Protein AF-A0A943PQA0-F1 (afdb_monomer_lite)

Secondary structure (DSSP, 8-state):
--SS---HHHHHHHHHTT-TTS-HHHHHHHHHH--S-HHHHHHHHHHHHHHHHHHHHHHHHHHHHHHHHHHHHHHHHHHHHHHHHHHHHHTT--EEE-SS-EEEPPP--SPPP----SPPPGGG-------------

Foldseek 3Di:
DFPDDADPLLVVLLVLVPDPPRDPVNSVVSLVPDDDDPVVSVVSVVSSVVRVVVVVVVVVVVVVVVVVVVVVVVVVVVVVVVVVVVVCVVVVVQWDADPPDTDHDDDPDDPDDDDPPDDDPPVPDDDDPDPDPPDDD

Radius of gyration: 30.47 Å; chains: 1; bounding box: 60×55×72 Å

Structure (mmCIF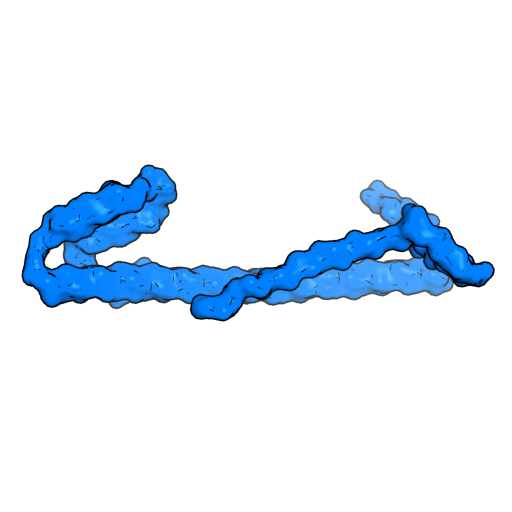, N/CA/C/O backbone):
data_AF-A0A943PQA0-F1
#
_entry.id   AF-A0A943PQA0-F1
#
loop_
_atom_site.group_PDB
_atom_site.id
_atom_site.type_symbol
_atom_site.label_atom_id
_atom_site.label_alt_id
_atom_site.label_comp_id
_atom_site.label_asym_id
_atom_site.label_entity_id
_atom_site.label_seq_id
_atom_site.pdbx_PDB_ins_code
_atom_site.Cartn_x
_atom_site.Cartn_y
_atom_site.Cartn_z
_atom_site.occupancy
_atom_site.B_iso_or_equiv
_atom_site.auth_seq_id
_atom_site.auth_comp_id
_atom_site.auth_asym_id
_atom_site.auth_atom_id
_atom_site.pdbx_PDB_model_num
ATOM 1 N N . MET A 1 1 ? -3.967 13.549 13.242 1.00 54.84 1 MET A N 1
ATOM 2 C CA . MET A 1 1 ? -5.034 14.448 13.728 1.00 54.84 1 MET A CA 1
ATOM 3 C C . MET A 1 1 ? -6.283 13.610 13.816 1.00 54.84 1 MET A C 1
ATOM 5 O O . MET A 1 1 ? -6.572 12.943 12.835 1.00 54.84 1 MET A O 1
ATOM 9 N N . ASN A 1 2 ? -6.931 13.610 14.976 1.00 64.12 2 ASN A N 1
ATOM 10 C CA . ASN A 1 2 ? -8.186 12.905 15.204 1.00 64.12 2 ASN A CA 1
ATOM 11 C C . ASN A 1 2 ? -9.347 13.798 14.747 1.00 64.12 2 ASN A C 1
ATOM 13 O O . ASN A 1 2 ? -9.304 15.010 14.970 1.00 64.12 2 ASN A O 1
ATOM 17 N N . ILE A 1 3 ? -10.348 13.226 14.084 1.00 75.75 3 ILE A N 1
ATOM 18 C CA . ILE A 1 3 ? -11.554 13.952 13.654 1.00 75.75 3 ILE A CA 1
ATOM 19 C C . ILE A 1 3 ? -12.396 14.373 14.861 1.00 75.75 3 ILE A C 1
ATOM 21 O O . ILE A 1 3 ? -13.081 15.395 14.807 1.00 75.75 3 ILE A O 1
ATOM 25 N N . TYR A 1 4 ? -12.336 13.597 15.943 1.00 78.38 4 TYR A N 1
ATOM 26 C CA . TYR A 1 4 ? -13.091 13.831 17.163 1.00 78.38 4 TYR A CA 1
ATOM 27 C C . TYR A 1 4 ? -12.176 14.002 18.368 1.00 78.38 4 TYR A C 1
ATOM 29 O O . TYR A 1 4 ? -11.100 13.418 18.457 1.00 78.38 4 TYR A O 1
ATOM 37 N N . GLU A 1 5 ? -12.659 14.743 19.358 1.00 75.69 5 GLU A N 1
ATOM 38 C CA . GLU A 1 5 ? -12.093 14.660 20.698 1.00 75.69 5 GLU A CA 1
ATOM 39 C C . GLU A 1 5 ? -12.536 13.334 21.334 1.00 75.69 5 GLU A C 1
ATOM 41 O O . GLU A 1 5 ? -13.734 13.068 21.534 1.00 75.69 5 GLU A O 1
ATOM 46 N N . LEU A 1 6 ? -11.549 12.474 21.588 1.00 79.12 6 LEU A N 1
ATOM 47 C CA . LEU A 1 6 ? -11.698 11.242 22.354 1.00 79.12 6 LEU A CA 1
ATOM 48 C 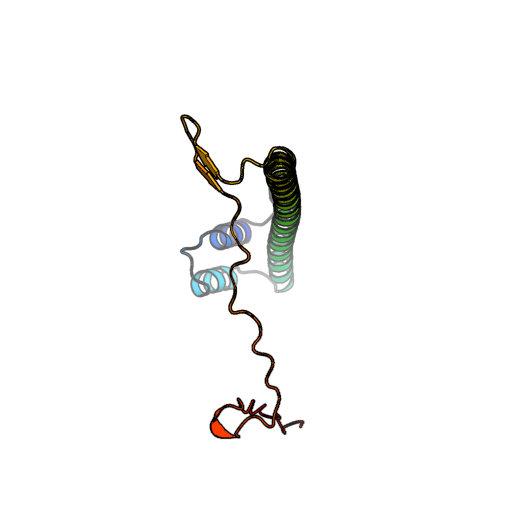C . LEU A 1 6 ? -11.344 11.515 23.815 1.00 79.12 6 LEU A C 1
ATOM 50 O O . LEU A 1 6 ? -10.457 12.312 24.112 1.00 79.12 6 LEU A O 1
ATOM 54 N N . THR A 1 7 ? -12.034 10.840 24.734 1.00 80.06 7 THR A N 1
ATOM 55 C CA . THR A 1 7 ? -11.601 10.809 26.135 1.00 80.06 7 THR A CA 1
ATOM 56 C C . THR A 1 7 ? -10.364 9.914 26.262 1.00 80.06 7 THR A C 1
ATOM 58 O O . THR A 1 7 ? -10.124 9.060 25.405 1.00 80.06 7 THR A O 1
ATOM 61 N N . GLY A 1 8 ? -9.582 10.085 27.334 1.00 83.12 8 GLY A N 1
ATOM 62 C CA . GLY A 1 8 ? -8.269 9.438 27.476 1.00 83.12 8 GLY A CA 1
ATOM 63 C C . GLY A 1 8 ? -8.272 7.917 27.267 1.00 83.12 8 GLY A C 1
ATOM 64 O O . GLY A 1 8 ? -7.364 7.389 26.631 1.00 83.12 8 GLY A O 1
ATOM 65 N N . ASN A 1 9 ? -9.320 7.213 27.708 1.00 85.44 9 ASN A N 1
ATOM 66 C CA . ASN A 1 9 ? -9.416 5.761 27.532 1.00 85.44 9 ASN A CA 1
ATOM 67 C C . ASN A 1 9 ? -9.640 5.357 26.063 1.00 85.44 9 ASN A C 1
ATOM 69 O O . ASN A 1 9 ? -9.012 4.416 25.581 1.00 85.44 9 ASN A O 1
ATOM 73 N N . TYR A 1 10 ? -10.489 6.082 25.324 1.00 89.38 10 TYR A N 1
ATOM 74 C CA . TYR A 1 10 ? -10.708 5.811 23.898 1.00 89.38 10 TYR A CA 1
ATOM 75 C C . TYR A 1 10 ? -9.524 6.251 23.038 1.00 89.38 10 TYR A C 1
ATOM 77 O O . TYR A 1 10 ? -9.241 5.619 22.025 1.00 89.38 10 TYR A O 1
ATOM 85 N N . GLU A 1 11 ? -8.813 7.308 23.431 1.00 89.25 11 GLU A N 1
ATOM 86 C CA . GLU A 1 11 ? -7.568 7.699 22.771 1.00 89.25 11 GLU A CA 1
ATOM 87 C C . GLU A 1 11 ? -6.476 6.643 22.980 1.00 89.25 11 GLU A C 1
ATOM 89 O O . GLU A 1 11 ? -5.784 6.276 22.030 1.00 89.25 11 GLU A O 1
ATOM 94 N N . HIS A 1 12 ? -6.357 6.093 24.191 1.00 90.69 12 HIS A N 1
ATOM 95 C CA . HIS A 1 12 ? -5.453 4.978 24.458 1.00 90.69 12 HIS A CA 1
ATOM 96 C C . HIS A 1 12 ? -5.792 3.757 23.595 1.00 90.69 12 HIS A C 1
ATOM 98 O O . HIS A 1 12 ? -4.914 3.243 22.904 1.00 90.69 12 HIS A O 1
ATOM 104 N N . LEU A 1 13 ? -7.068 3.361 23.551 1.00 92.19 13 LEU A N 1
ATOM 105 C CA . LEU A 1 13 ? -7.526 2.259 22.705 1.00 92.19 13 LEU A CA 1
ATOM 106 C C . LEU A 1 13 ? -7.249 2.515 21.215 1.00 92.19 13 LEU A C 1
ATOM 108 O O . LEU A 1 13 ? -6.794 1.620 20.506 1.00 92.19 13 LEU A O 1
ATOM 112 N N . LEU A 1 14 ? -7.483 3.740 20.734 1.00 91.38 14 LEU A N 1
ATOM 113 C CA . LEU A 1 14 ? -7.172 4.125 19.357 1.00 91.38 14 LEU A CA 1
ATOM 114 C C . LEU A 1 14 ? -5.675 3.984 19.051 1.00 91.38 14 LEU A C 1
ATOM 116 O O . LEU A 1 14 ? -5.322 3.568 17.953 1.00 91.38 14 LEU A O 1
ATOM 120 N N . ASN A 1 15 ? -4.799 4.307 20.001 1.00 90.88 15 ASN A N 1
ATOM 121 C CA . ASN A 1 15 ? -3.360 4.117 19.829 1.00 90.88 15 ASN A CA 1
ATOM 122 C C . ASN A 1 15 ? -2.978 2.632 19.800 1.00 90.88 15 ASN A C 1
ATOM 124 O O . ASN A 1 15 ? -2.188 2.239 18.945 1.00 90.88 15 ASN A O 1
ATOM 128 N N . MET A 1 16 ? -3.575 1.808 20.667 1.00 93.62 16 MET A N 1
ATOM 129 C CA . MET A 1 16 ? -3.373 0.353 20.650 1.00 93.62 16 MET A CA 1
ATOM 130 C C . MET A 1 16 ? -3.799 -0.271 19.315 1.00 93.62 16 MET A C 1
ATOM 132 O O . MET A 1 16 ? -3.143 -1.183 18.833 1.00 93.62 16 MET A O 1
ATOM 136 N N . LEU A 1 17 ? -4.852 0.251 18.675 1.00 91.69 17 LEU A N 1
ATOM 137 C CA . LEU A 1 17 ? -5.313 -0.206 17.355 1.00 91.69 17 LEU A CA 1
ATOM 138 C C . LEU A 1 17 ? -4.297 0.022 16.219 1.00 91.69 17 LEU A C 1
ATOM 140 O O . LEU A 1 17 ? -4.456 -0.566 15.148 1.00 91.69 17 LEU A O 1
ATOM 144 N N . TYR A 1 18 ? -3.289 0.878 16.412 1.00 89.94 18 TYR A N 1
ATOM 145 C CA . TYR A 1 18 ? -2.203 1.078 15.444 1.00 89.94 18 TYR A CA 1
ATOM 146 C C . TYR A 1 18 ? -0.964 0.231 15.725 1.00 89.94 18 TYR A C 1
ATOM 148 O O . TYR A 1 18 ? -0.039 0.249 14.912 1.00 89.94 18 TYR A O 1
ATOM 156 N N . ASP A 1 19 ? -0.925 -0.471 16.852 1.00 93.00 19 ASP A N 1
ATOM 157 C CA . ASP A 1 19 ? 0.191 -1.325 17.224 1.00 93.00 19 ASP A CA 1
ATOM 158 C C . ASP A 1 19 ? -0.048 -2.744 16.689 1.00 93.00 19 ASP A C 1
ATOM 160 O O . ASP A 1 19 ? -1.000 -3.419 17.079 1.00 93.00 19 ASP A O 1
ATOM 164 N N . GLU A 1 20 ? 0.799 -3.186 15.756 1.00 89.94 20 GLU A N 1
ATOM 165 C CA . GLU A 1 20 ? 0.677 -4.504 15.116 1.00 89.94 20 GLU A CA 1
ATOM 166 C C . GLU A 1 20 ? 0.989 -5.664 16.078 1.00 89.94 20 GLU A C 1
ATOM 168 O O . GLU A 1 20 ? 0.609 -6.803 15.795 1.00 89.94 20 GLU A O 1
ATOM 173 N N . ASP A 1 21 ? 1.643 -5.386 17.211 1.00 93.50 21 ASP A N 1
ATOM 174 C CA . ASP A 1 21 ? 2.000 -6.383 18.224 1.00 93.50 21 ASP A CA 1
ATOM 175 C C . ASP A 1 21 ? 0.899 -6.575 19.285 1.00 93.50 21 ASP A C 1
ATOM 177 O O . ASP A 1 21 ? 0.973 -7.496 20.106 1.00 93.50 21 ASP A O 1
ATOM 181 N N . VAL A 1 22 ? -0.137 -5.729 19.279 1.00 92.75 22 VAL A N 1
ATOM 182 C CA . VAL A 1 22 ? -1.276 -5.835 20.198 1.00 92.75 22 VAL A CA 1
ATOM 183 C C . VAL A 1 22 ? -2.303 -6.822 19.646 1.00 92.75 22 VAL A C 1
ATOM 185 O O . VAL A 1 22 ? -2.805 -6.679 18.531 1.00 92.75 22 VAL A O 1
ATOM 188 N N . ASP A 1 23 ? -2.655 -7.824 20.453 1.00 93.62 23 ASP A N 1
ATOM 189 C CA . ASP A 1 23 ? -3.682 -8.792 20.081 1.00 93.62 23 ASP A CA 1
ATOM 190 C C . ASP A 1 23 ? -5.115 -8.264 20.286 1.00 93.62 23 ASP A C 1
ATOM 192 O O . ASP A 1 23 ? -5.388 -7.325 21.039 1.00 93.62 23 ASP A O 1
ATOM 196 N N . GLU A 1 24 ? -6.064 -8.904 19.600 1.00 90.81 24 GLU A N 1
ATOM 197 C CA . GLU A 1 24 ? -7.482 -8.538 19.656 1.00 90.81 24 GLU A CA 1
ATOM 198 C C . GLU A 1 24 ? -8.058 -8.639 21.075 1.00 90.81 24 GLU A C 1
ATOM 200 O O . GLU A 1 24 ? -8.930 -7.855 21.451 1.00 90.81 24 GLU A O 1
ATOM 205 N N . LYS A 1 25 ? -7.549 -9.566 21.894 1.00 93.00 25 LYS A N 1
ATOM 206 C CA . LYS A 1 25 ? -8.035 -9.752 23.258 1.00 93.00 25 LYS A CA 1
ATOM 207 C C . LYS A 1 25 ? -7.672 -8.553 24.134 1.00 93.00 25 LYS A C 1
ATOM 209 O O . LYS A 1 25 ? -8.539 -8.052 24.838 1.00 93.00 25 LYS A O 1
ATOM 214 N N . ALA A 1 26 ? -6.443 -8.051 24.056 1.00 93.56 26 ALA A N 1
ATOM 215 C CA . ALA A 1 26 ? -6.003 -6.878 24.806 1.00 93.56 26 ALA A CA 1
ATOM 216 C C . ALA A 1 26 ? -6.815 -5.619 24.448 1.00 93.56 26 ALA A C 1
ATOM 218 O O . ALA A 1 26 ? -7.124 -4.802 25.321 1.00 93.56 26 ALA A O 1
ATOM 219 N N . LEU A 1 27 ? -7.204 -5.479 23.176 1.00 92.12 27 LEU A N 1
ATOM 220 C CA . LEU A 1 27 ? -8.088 -4.402 22.719 1.00 92.12 27 LEU A CA 1
ATOM 221 C C . LEU A 1 27 ? -9.487 -4.523 23.332 1.00 92.12 27 LEU A C 1
ATOM 223 O O . LEU A 1 27 ? -10.018 -3.538 23.849 1.00 92.12 27 LEU A O 1
ATOM 227 N N . LEU A 1 28 ? -10.073 -5.723 23.293 1.00 90.25 28 LEU A N 1
ATOM 228 C CA . LEU A 1 28 ? -11.396 -5.987 23.861 1.00 90.25 28 LEU A CA 1
ATOM 229 C C . LEU A 1 28 ? -11.406 -5.815 25.383 1.00 90.25 28 LEU A C 1
ATOM 231 O O . LEU A 1 28 ? -12.289 -5.135 25.896 1.00 90.25 28 LEU A O 1
ATOM 235 N N . ASP A 1 29 ? -10.396 -6.326 26.088 1.00 92.31 29 ASP A N 1
ATOM 236 C CA . ASP A 1 29 ? -10.252 -6.172 27.540 1.00 92.31 29 ASP A CA 1
ATOM 237 C C . ASP A 1 29 ? -10.174 -4.678 27.922 1.00 92.31 29 ASP A C 1
ATOM 239 O O . ASP A 1 29 ? -10.839 -4.220 28.855 1.00 92.31 29 ASP A O 1
ATOM 243 N N . THR A 1 30 ? -9.421 -3.880 27.153 1.00 90.00 30 THR A N 1
ATOM 244 C CA . THR A 1 30 ? -9.327 -2.424 27.362 1.00 90.00 30 THR A CA 1
ATOM 245 C C . THR A 1 30 ? -10.676 -1.747 27.145 1.00 90.00 30 THR A C 1
ATOM 247 O O . THR A 1 30 ? -11.084 -0.908 27.943 1.00 90.00 30 THR A O 1
ATOM 250 N N . LEU A 1 31 ? -11.404 -2.132 26.104 1.00 87.56 31 LEU A N 1
ATOM 251 C CA . LEU A 1 31 ? -12.708 -1.581 25.745 1.00 87.56 31 LEU A CA 1
ATOM 252 C C . LEU A 1 31 ? -13.818 -1.954 26.747 1.00 87.56 31 LEU A C 1
ATOM 254 O O . LEU A 1 31 ? -14.691 -1.137 27.062 1.00 87.56 31 LEU A O 1
ATOM 258 N N . GLU A 1 32 ? -13.780 -3.173 27.281 1.00 88.25 32 GLU A N 1
ATOM 259 C CA . GLU A 1 32 ? -14.659 -3.618 28.363 1.00 88.25 32 GLU A CA 1
ATOM 260 C C . GLU A 1 32 ? -14.373 -2.864 29.663 1.00 88.25 32 GLU A C 1
ATOM 262 O O . GLU A 1 32 ? -15.323 -2.474 30.343 1.00 88.25 32 GLU A O 1
ATOM 267 N N . SER A 1 33 ? -13.099 -2.571 29.953 1.00 90.75 33 SER A N 1
ATOM 268 C CA . SER A 1 33 ? -12.687 -1.824 31.151 1.00 90.75 33 SER A CA 1
ATOM 269 C C . SER A 1 33 ? -13.130 -0.356 31.164 1.00 90.75 33 SER A C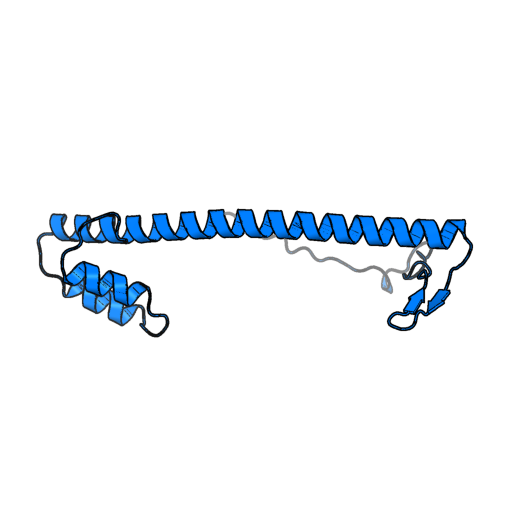 1
ATOM 271 O O . SER A 1 33 ? -13.111 0.283 32.215 1.00 90.75 33 SER A O 1
ATOM 273 N N . ILE A 1 34 ? -13.552 0.194 30.018 1.00 89.31 34 ILE A N 1
ATOM 274 C CA . ILE A 1 34 ? -14.126 1.539 29.961 1.00 89.31 34 ILE A CA 1
ATOM 275 C C . ILE A 1 34 ? -15.516 1.513 30.602 1.00 89.31 34 ILE A C 1
ATOM 277 O O . ILE A 1 34 ? -16.477 0.982 30.032 1.00 89.31 34 ILE A O 1
ATOM 281 N N . GLU A 1 35 ? -15.610 2.113 31.784 1.00 87.19 35 GLU A N 1
ATOM 282 C CA . GLU A 1 35 ? -16.860 2.351 32.503 1.00 87.19 35 GLU A CA 1
ATOM 283 C C . GLU A 1 35 ? -17.634 3.535 31.899 1.00 87.19 35 GLU A C 1
ATOM 285 O O . GLU A 1 35 ? -17.043 4.492 31.393 1.00 87.19 35 GLU A O 1
ATOM 290 N N . GLY A 1 36 ? -18.964 3.469 31.952 1.00 85.75 36 GLY A N 1
ATOM 291 C CA . GLY A 1 36 ? -19.869 4.498 31.439 1.00 85.75 36 GLY A CA 1
ATOM 292 C C . GLY A 1 36 ? -21.225 3.916 31.050 1.00 85.75 36 GLY A C 1
ATOM 293 O O . GLY A 1 36 ? -21.365 2.694 30.922 1.00 85.75 36 GLY A O 1
ATOM 294 N N . ASP A 1 37 ? -22.210 4.790 30.852 1.00 92.81 37 ASP A N 1
ATOM 295 C CA . ASP A 1 37 ? -23.520 4.387 30.342 1.00 92.81 37 ASP A CA 1
ATOM 296 C C . ASP A 1 37 ? -23.399 3.887 28.893 1.00 92.81 37 ASP A C 1
ATOM 298 O O . ASP A 1 37 ? -22.429 4.167 28.178 1.00 92.81 37 ASP A O 1
ATOM 302 N N . ILE A 1 38 ? -24.376 3.095 28.447 1.00 91.12 38 ILE A N 1
ATOM 303 C CA . ILE A 1 38 ? -24.301 2.435 27.138 1.00 91.12 38 ILE A CA 1
ATOM 304 C C . ILE A 1 38 ? -24.234 3.449 25.987 1.00 91.12 38 ILE A C 1
ATOM 306 O O . ILE A 1 38 ? -23.568 3.193 24.982 1.00 91.12 38 ILE A O 1
ATOM 310 N N . GLU A 1 39 ? -24.862 4.610 26.154 1.00 92.88 39 GLU A N 1
ATOM 311 C CA . GLU A 1 39 ? -24.825 5.737 25.230 1.00 92.88 39 GLU A CA 1
ATOM 312 C C . GLU A 1 39 ? -23.407 6.311 25.090 1.00 92.88 39 GLU A C 1
ATOM 314 O O . GLU A 1 39 ? -22.909 6.439 23.971 1.00 92.88 39 GLU A O 1
ATOM 319 N N . ASP A 1 40 ? -22.715 6.563 26.206 1.00 89.81 40 ASP A N 1
ATOM 320 C CA . ASP A 1 40 ? -21.339 7.079 26.201 1.00 89.81 40 ASP A CA 1
ATOM 321 C C . ASP A 1 40 ? -20.372 6.078 25.567 1.00 89.81 40 ASP A C 1
ATOM 323 O O . ASP A 1 40 ? -19.450 6.451 24.829 1.00 89.81 40 ASP A O 1
ATOM 327 N N . LYS A 1 41 ? -20.597 4.782 25.827 1.00 90.00 41 LYS A N 1
ATOM 328 C CA . LYS A 1 41 ? -19.832 3.725 25.171 1.00 90.00 41 LYS A CA 1
ATOM 329 C C . LYS A 1 41 ? -20.057 3.763 23.670 1.00 90.00 41 LYS A C 1
ATOM 331 O O . LYS A 1 41 ? -19.085 3.879 22.924 1.00 90.00 41 LYS A O 1
ATOM 336 N N . ALA A 1 42 ? -21.311 3.730 23.227 1.00 91.12 42 ALA A N 1
ATOM 337 C CA . ALA A 1 42 ? -21.663 3.762 21.810 1.00 91.12 42 ALA A CA 1
ATOM 338 C C . ALA A 1 42 ? -21.042 4.964 21.073 1.00 91.12 42 ALA A C 1
ATOM 340 O O . ALA A 1 42 ? -20.491 4.786 19.981 1.00 91.12 42 ALA A O 1
ATOM 341 N N . ASP A 1 43 ? -21.041 6.148 21.687 1.00 90.75 43 ASP A N 1
ATOM 342 C CA . ASP A 1 43 ? -20.393 7.342 21.137 1.00 90.75 43 ASP A CA 1
ATOM 343 C C . ASP A 1 43 ? -18.874 7.166 20.982 1.00 90.75 43 ASP A C 1
ATOM 345 O O . ASP A 1 43 ? -18.302 7.527 19.948 1.00 90.75 43 ASP A O 1
ATOM 349 N N . GLY A 1 44 ? -18.206 6.562 21.969 1.00 90.50 44 GLY A N 1
ATOM 350 C CA . GLY A 1 44 ? -16.782 6.226 21.892 1.00 90.50 44 GLY A CA 1
ATOM 351 C C . GLY A 1 44 ? -16.452 5.275 20.735 1.00 90.50 44 GLY A C 1
ATOM 352 O O . GLY A 1 44 ? -15.542 5.553 19.946 1.00 90.50 44 GLY A O 1
ATOM 353 N N . TYR A 1 45 ? -17.240 4.204 20.569 1.00 91.44 45 TYR A N 1
ATOM 354 C CA . TYR A 1 45 ? -17.114 3.290 19.424 1.00 91.44 45 TYR A CA 1
ATOM 355 C C . TYR A 1 45 ? -17.288 4.027 18.098 1.00 91.44 45 TYR A C 1
ATOM 357 O O . TYR A 1 45 ? -16.464 3.876 17.194 1.00 91.44 45 TYR A O 1
ATOM 365 N N . ALA A 1 46 ? -18.345 4.832 17.975 1.00 93.00 46 ALA A N 1
ATOM 366 C CA . ALA A 1 46 ? -18.654 5.544 16.742 1.00 93.00 46 ALA A CA 1
ATOM 367 C C . ALA A 1 46 ? -17.506 6.474 16.323 1.00 93.00 46 ALA A C 1
ATOM 369 O O . ALA A 1 46 ? -17.124 6.489 15.149 1.00 93.00 46 ALA A O 1
ATOM 370 N N . LYS A 1 47 ? -16.904 7.194 17.278 1.00 92.31 47 LYS A N 1
ATOM 371 C CA . LYS A 1 47 ? -15.751 8.069 17.020 1.00 92.31 47 LYS A CA 1
ATOM 372 C C . LYS A 1 47 ? -14.524 7.284 16.542 1.00 92.31 47 LYS A C 1
ATOM 374 O O . LYS A 1 47 ? -13.937 7.664 15.530 1.00 92.31 47 LYS A O 1
ATOM 379 N N . ILE A 1 48 ? -14.166 6.178 17.209 1.00 92.00 48 ILE A N 1
ATOM 380 C CA . ILE A 1 48 ? -13.029 5.323 16.805 1.00 92.00 48 ILE A CA 1
ATOM 381 C C . ILE A 1 48 ? -13.253 4.737 15.410 1.00 92.00 48 ILE A C 1
ATOM 383 O O . ILE A 1 48 ? -12.381 4.839 14.547 1.00 92.00 48 ILE A O 1
ATOM 387 N N . ILE A 1 49 ? -14.432 4.160 15.160 1.00 93.19 49 ILE A N 1
ATOM 388 C CA . ILE A 1 49 ? -14.777 3.586 13.853 1.00 93.19 49 ILE A CA 1
ATOM 389 C C . ILE A 1 49 ? -14.655 4.658 12.772 1.00 93.19 49 ILE A C 1
ATOM 391 O O . ILE A 1 49 ? -14.045 4.417 11.730 1.00 93.19 49 ILE A O 1
ATOM 395 N N . LYS A 1 50 ? -15.177 5.864 13.023 1.00 93.94 50 LYS A N 1
ATOM 396 C CA . LYS A 1 50 ? -15.159 6.937 12.031 1.00 93.94 50 LYS A CA 1
ATOM 397 C C . LYS A 1 50 ? -13.750 7.437 11.711 1.00 93.94 50 LYS A C 1
ATOM 399 O O . LYS A 1 50 ? -13.458 7.752 10.550 1.00 93.94 50 LYS A O 1
ATOM 404 N N . GLU A 1 51 ? -12.881 7.487 12.714 1.00 91.38 51 GLU A N 1
ATOM 405 C CA . GLU A 1 51 ? -11.463 7.797 12.541 1.00 91.38 51 GLU A CA 1
ATOM 406 C C . GLU A 1 51 ? -10.783 6.747 11.646 1.00 91.38 51 GLU A C 1
ATOM 408 O O . GLU A 1 51 ? -10.192 7.086 10.616 1.00 91.38 51 GLU A O 1
ATOM 413 N N . LEU A 1 52 ? -10.956 5.459 11.964 1.00 92.38 52 LEU A N 1
ATOM 414 C CA . LEU A 1 52 ? -10.384 4.355 11.186 1.00 92.38 52 LEU A CA 1
ATOM 415 C C . LEU A 1 52 ? -10.911 4.314 9.745 1.00 92.38 52 LEU A C 1
ATOM 417 O O . LEU A 1 52 ? -10.130 4.134 8.805 1.00 92.38 52 LEU A O 1
ATOM 421 N N . GLU A 1 53 ? -12.215 4.519 9.542 1.00 94.81 53 GLU A N 1
ATOM 422 C CA . GLU A 1 53 ? -12.824 4.617 8.212 1.00 94.81 53 GLU A CA 1
ATOM 423 C C . GLU A 1 53 ? -12.185 5.729 7.384 1.00 94.81 53 GLU A C 1
ATOM 425 O O . GLU A 1 53 ? -11.845 5.528 6.216 1.00 94.81 53 GLU A O 1
ATOM 430 N N . THR A 1 54 ? -12.004 6.905 7.984 1.00 93.69 54 THR A N 1
ATOM 431 C CA . THR A 1 54 ? -11.458 8.071 7.287 1.00 93.69 54 THR A CA 1
ATOM 432 C C . THR A 1 54 ? -10.024 7.818 6.858 1.00 93.69 54 THR A C 1
ATOM 434 O O . THR A 1 54 ? -9.683 8.029 5.691 1.00 93.69 54 THR A O 1
ATOM 437 N N . GLN A 1 55 ? -9.196 7.283 7.754 1.00 91.94 55 GLN A N 1
ATOM 438 C CA . GLN A 1 55 ? -7.825 6.943 7.398 1.00 91.94 55 GLN A CA 1
ATOM 439 C C . GLN A 1 55 ? -7.755 5.814 6.365 1.00 91.94 55 GLN A C 1
ATOM 441 O O . GLN A 1 55 ? -6.955 5.885 5.432 1.00 91.94 55 GLN A O 1
ATOM 446 N N . SER A 1 56 ? -8.596 4.781 6.492 1.00 95.69 56 SER A N 1
ATOM 447 C CA . SER A 1 56 ? -8.695 3.693 5.509 1.00 95.69 56 SER A CA 1
ATOM 448 C C . SER A 1 56 ? -9.037 4.236 4.122 1.00 95.69 56 SER A C 1
ATOM 450 O O . SER A 1 56 ? -8.390 3.881 3.134 1.00 95.69 56 SER A O 1
ATOM 452 N N . ASN A 1 57 ? -10.006 5.148 4.042 1.00 96.69 57 ASN A N 1
ATOM 453 C CA . ASN A 1 57 ? -10.421 5.775 2.792 1.00 96.69 57 ASN A CA 1
ATOM 454 C C . ASN A 1 57 ? -9.316 6.657 2.197 1.00 96.69 57 ASN A C 1
ATOM 456 O O . ASN A 1 57 ? -9.007 6.502 1.015 1.00 96.69 57 ASN A O 1
ATOM 460 N N . ALA A 1 58 ? -8.657 7.490 3.008 1.00 95.88 58 ALA A N 1
ATOM 461 C CA . ALA A 1 58 ? -7.531 8.314 2.564 1.00 95.88 58 ALA A CA 1
ATOM 462 C C . ALA A 1 58 ? -6.371 7.458 2.024 1.00 95.88 58 ALA A C 1
ATOM 464 O O . ALA A 1 58 ? -5.837 7.724 0.946 1.00 95.88 58 ALA A O 1
ATOM 465 N N . ARG A 1 59 ? -6.021 6.368 2.724 1.00 96.56 59 ARG A N 1
ATOM 466 C CA . ARG A 1 59 ? -4.987 5.421 2.272 1.00 96.56 59 ARG A CA 1
ATOM 467 C C . ARG A 1 59 ? -5.376 4.739 0.959 1.00 96.56 59 ARG A C 1
ATOM 469 O O . ARG A 1 59 ? -4.537 4.615 0.070 1.00 96.56 59 ARG A O 1
ATOM 476 N N . LYS A 1 60 ? -6.636 4.317 0.801 1.00 98.19 60 LYS A N 1
ATOM 477 C CA . LYS A 1 60 ? -7.140 3.708 -0.446 1.00 98.19 60 LYS A CA 1
ATOM 478 C C . LYS A 1 60 ? -7.109 4.686 -1.619 1.00 98.19 60 LYS A C 1
ATOM 480 O O . LYS A 1 60 ? -6.748 4.292 -2.729 1.00 98.19 60 LYS A O 1
ATOM 485 N N . GLU A 1 61 ? -7.479 5.941 -1.390 1.00 98.19 61 GLU A N 1
ATOM 486 C CA . GLU A 1 61 ? -7.416 6.987 -2.411 1.00 98.19 61 GLU A CA 1
ATOM 487 C C . GLU A 1 61 ? -5.973 7.228 -2.868 1.00 98.19 61 GLU A C 1
ATOM 489 O O . GLU A 1 61 ? -5.690 7.217 -4.071 1.00 98.19 61 GLU A O 1
ATOM 494 N N . GLU A 1 62 ? -5.042 7.335 -1.922 1.00 97.88 62 GLU A N 1
ATOM 495 C CA . GLU A 1 62 ? -3.629 7.519 -2.239 1.00 97.88 62 GLU A CA 1
ATOM 496 C C . GLU A 1 62 ? -3.039 6.292 -2.950 1.00 97.88 62 GLU A C 1
ATOM 498 O O . GLU A 1 62 ? -2.359 6.425 -3.970 1.00 97.88 62 GLU A O 1
ATOM 503 N N . ALA A 1 63 ? -3.379 5.078 -2.509 1.00 98.31 63 ALA A N 1
ATOM 504 C CA . ALA A 1 63 ? -2.986 3.845 -3.190 1.00 98.31 63 ALA A CA 1
ATOM 505 C C . ALA A 1 63 ? -3.499 3.804 -4.640 1.00 98.31 63 ALA A C 1
ATOM 507 O O . ALA A 1 63 ? -2.761 3.430 -5.560 1.00 98.31 63 ALA A O 1
ATOM 508 N N . LYS A 1 64 ? -4.743 4.241 -4.880 1.00 98.44 64 LYS A N 1
ATOM 509 C CA . LYS A 1 64 ? -5.314 4.366 -6.229 1.00 98.44 64 LYS A CA 1
ATOM 510 C C . LYS A 1 64 ? -4.529 5.375 -7.071 1.00 98.44 64 LYS A C 1
ATOM 512 O O . LYS A 1 64 ? -4.205 5.075 -8.224 1.00 98.44 64 LYS A O 1
ATOM 517 N N . ARG A 1 65 ? -4.185 6.539 -6.510 1.00 98.44 65 ARG A N 1
ATOM 518 C CA . ARG A 1 65 ? -3.374 7.569 -7.180 1.00 98.44 65 ARG A CA 1
ATOM 519 C C . ARG A 1 65 ? -1.992 7.034 -7.565 1.00 98.44 65 ARG A C 1
ATOM 521 O O . ARG A 1 65 ? -1.578 7.178 -8.718 1.00 98.44 65 ARG A O 1
ATOM 528 N N . LEU A 1 66 ? -1.304 6.370 -6.636 1.00 98.31 66 LEU A N 1
ATOM 529 C CA . LEU A 1 66 ? 0.012 5.764 -6.860 1.00 98.31 66 LEU A CA 1
ATOM 530 C C . LEU A 1 66 ? -0.042 4.653 -7.913 1.00 98.31 66 LEU A C 1
ATOM 532 O O . LEU A 1 66 ? 0.781 4.633 -8.827 1.00 98.31 66 LEU A O 1
ATOM 536 N N . THR A 1 67 ? -1.059 3.793 -7.859 1.00 98.50 67 THR A N 1
ATOM 537 C CA . THR A 1 67 ? -1.277 2.732 -8.855 1.00 98.50 67 THR A CA 1
ATOM 538 C C . THR A 1 67 ? -1.483 3.312 -10.256 1.00 98.50 67 THR A C 1
ATOM 540 O O . THR A 1 67 ? -0.900 2.839 -11.234 1.00 98.50 67 THR A O 1
ATOM 543 N N . GLN A 1 68 ? -2.275 4.380 -10.376 1.00 98.31 68 GLN A N 1
ATOM 544 C CA . GLN A 1 68 ? -2.497 5.057 -11.654 1.00 98.31 68 GLN A CA 1
ATOM 545 C C . GLN A 1 68 ? -1.223 5.751 -12.176 1.00 98.31 68 GLN A C 1
ATOM 547 O O . GLN A 1 68 ? -0.959 5.750 -13.385 1.00 98.31 68 GLN A O 1
ATOM 552 N N . SER A 1 69 ? -0.409 6.308 -11.276 1.00 98.19 69 SER A N 1
ATOM 553 C CA . SER A 1 69 ? 0.909 6.859 -11.609 1.00 98.19 69 SER A CA 1
ATOM 554 C C . SER A 1 69 ? 1.848 5.774 -12.150 1.00 98.19 69 SER A C 1
ATOM 556 O O . SER A 1 69 ? 2.393 5.922 -13.248 1.00 98.19 69 SER A O 1
ATOM 558 N N . ALA A 1 70 ? 1.948 4.633 -11.459 1.00 98.44 70 ALA A N 1
ATOM 559 C CA . ALA A 1 70 ? 2.744 3.485 -11.894 1.00 98.44 70 ALA A CA 1
ATOM 560 C C . ALA A 1 70 ? 2.311 2.987 -13.284 1.00 98.44 70 ALA A C 1
ATOM 562 O O . ALA A 1 70 ? 3.139 2.860 -14.185 1.00 98.44 70 ALA A O 1
ATOM 563 N N . LYS A 1 71 ? 0.999 2.852 -13.519 1.00 98.50 71 LYS A N 1
ATOM 564 C CA . LYS A 1 71 ? 0.445 2.477 -14.832 1.00 98.50 71 LYS A CA 1
ATOM 565 C C . LYS A 1 71 ? 0.857 3.441 -15.950 1.00 98.50 71 LYS A C 1
ATOM 567 O O . LYS A 1 71 ? 1.088 3.025 -17.087 1.00 98.50 71 LYS A O 1
ATOM 572 N N . THR A 1 72 ? 0.955 4.735 -15.649 1.00 98.44 72 THR A N 1
ATOM 573 C CA . THR A 1 72 ? 1.415 5.744 -16.616 1.00 98.44 72 THR A CA 1
ATOM 574 C C . THR A 1 72 ? 2.885 5.533 -16.977 1.00 98.44 72 THR A C 1
ATOM 576 O O . THR A 1 72 ? 3.245 5.599 -18.155 1.00 98.44 72 THR A O 1
ATOM 579 N N . ILE A 1 73 ? 3.729 5.230 -15.988 1.00 98.44 73 ILE A N 1
ATOM 580 C CA . ILE A 1 73 ? 5.146 4.906 -16.198 1.00 98.44 73 ILE A CA 1
ATOM 581 C C . ILE A 1 73 ? 5.284 3.616 -17.016 1.00 98.44 73 ILE A C 1
ATOM 583 O O . ILE A 1 73 ? 6.007 3.610 -18.012 1.00 98.44 73 ILE A O 1
ATOM 587 N N . ASP A 1 74 ? 4.525 2.570 -16.691 1.00 98.50 74 ASP A N 1
ATOM 588 C CA . ASP A 1 74 ? 4.524 1.308 -17.441 1.00 98.50 74 ASP A CA 1
ATOM 589 C C . ASP A 1 74 ? 4.161 1.508 -18.914 1.00 98.50 74 ASP A C 1
ATOM 591 O O . ASP A 1 74 ? 4.790 0.936 -19.808 1.00 98.50 74 ASP A O 1
ATOM 595 N N . ASN A 1 75 ? 3.168 2.353 -19.194 1.00 98.44 75 ASN A N 1
ATOM 596 C CA . ASN A 1 75 ? 2.782 2.685 -20.562 1.00 98.44 75 ASN A CA 1
ATOM 597 C C . ASN A 1 75 ? 3.901 3.425 -21.308 1.00 98.44 75 ASN A C 1
ATOM 599 O O . ASN A 1 75 ? 4.166 3.116 -22.471 1.00 98.44 75 ASN A O 1
ATOM 603 N N . ARG A 1 76 ? 4.607 4.349 -20.642 1.00 98.44 76 ARG A N 1
ATOM 604 C CA . ARG A 1 76 ? 5.778 5.032 -21.220 1.00 98.44 76 ARG A CA 1
ATOM 605 C C . ARG A 1 76 ? 6.914 4.050 -21.502 1.00 98.44 76 ARG A C 1
ATOM 607 O O . ARG A 1 76 ? 7.495 4.097 -22.584 1.00 98.44 76 ARG A O 1
ATOM 614 N N . ILE A 1 77 ? 7.186 3.114 -20.592 1.00 98.25 77 ILE A N 1
ATOM 615 C CA . ILE A 1 77 ? 8.176 2.046 -20.799 1.00 98.25 77 ILE A CA 1
ATOM 616 C C . ILE A 1 77 ? 7.797 1.194 -22.018 1.00 98.25 77 ILE A C 1
ATOM 618 O O . ILE A 1 77 ? 8.644 0.939 -22.876 1.00 98.25 77 ILE A O 1
ATOM 622 N N . LYS A 1 78 ? 6.530 0.775 -22.131 1.00 98.06 78 LYS A N 1
ATOM 623 C CA . LYS A 1 78 ? 6.030 0.009 -23.288 1.00 98.06 78 LYS A CA 1
ATOM 624 C C . LYS A 1 78 ? 6.192 0.786 -24.594 1.00 98.06 78 LYS A C 1
ATOM 626 O O . LYS A 1 78 ? 6.678 0.218 -25.570 1.00 98.06 78 LYS A O 1
ATOM 631 N N . MET A 1 79 ? 5.844 2.073 -24.601 1.00 98.38 79 MET A N 1
ATOM 632 C CA . MET A 1 79 ? 6.021 2.952 -25.760 1.00 98.38 79 MET A CA 1
ATOM 633 C C . MET A 1 79 ? 7.494 3.020 -26.186 1.00 98.38 79 MET A C 1
ATOM 635 O O . MET A 1 79 ? 7.798 2.807 -27.356 1.00 98.38 79 MET A O 1
ATOM 639 N N . LEU A 1 80 ? 8.418 3.243 -25.245 1.00 98.19 80 LEU A N 1
ATOM 640 C CA . LEU A 1 80 ? 9.854 3.307 -25.537 1.00 98.19 80 LEU A CA 1
ATOM 641 C C . LEU A 1 80 ? 10.396 1.979 -26.081 1.00 98.19 80 LEU A C 1
ATOM 643 O O . LEU A 1 80 ? 11.130 1.977 -27.069 1.00 98.19 80 LEU A O 1
ATOM 647 N N . LYS A 1 81 ? 9.992 0.845 -25.492 1.00 96.44 81 LYS A N 1
ATOM 648 C CA . LYS A 1 81 ? 10.353 -0.491 -25.993 1.00 96.44 81 LYS A CA 1
ATOM 649 C C . LYS A 1 81 ? 9.834 -0.726 -27.414 1.00 96.44 81 LYS A C 1
ATOM 651 O O . LYS A 1 81 ? 10.582 -1.222 -28.252 1.00 96.44 81 LYS A O 1
ATOM 656 N N . SER A 1 82 ? 8.584 -0.349 -27.691 1.00 96.75 82 SER A N 1
ATOM 657 C CA . SER A 1 82 ? 7.969 -0.475 -29.021 1.00 96.75 82 SER A CA 1
ATOM 658 C C . SER A 1 82 ? 8.686 0.389 -30.062 1.00 96.75 82 SER A C 1
ATOM 660 O O . SER A 1 82 ? 9.035 -0.092 -31.139 1.00 96.75 82 SER A O 1
ATOM 662 N N . ASN A 1 83 ? 8.998 1.640 -29.715 1.00 97.62 83 ASN A N 1
ATOM 663 C CA . ASN A 1 83 ? 9.739 2.541 -30.593 1.00 97.62 83 ASN A CA 1
ATOM 664 C C . ASN A 1 83 ? 11.133 1.990 -30.913 1.00 97.62 83 ASN A C 1
ATOM 666 O O . ASN A 1 83 ? 11.506 1.925 -32.082 1.00 97.62 83 ASN A O 1
ATOM 670 N N . LEU A 1 84 ? 11.877 1.523 -29.903 1.00 96.56 84 LEU A N 1
ATOM 671 C CA . LEU A 1 84 ? 13.185 0.899 -30.117 1.00 96.56 84 LEU A CA 1
ATOM 672 C C . LEU A 1 84 ? 13.078 -0.342 -31.014 1.00 96.56 84 LEU A C 1
ATOM 674 O O . LEU A 1 84 ? 13.855 -0.486 -31.956 1.00 96.56 84 LEU A O 1
ATOM 678 N N . PHE A 1 85 ? 12.093 -1.207 -30.767 1.00 95.69 85 PHE A N 1
ATOM 679 C CA . PHE A 1 85 ? 11.828 -2.383 -31.594 1.00 95.69 85 PHE A CA 1
ATOM 680 C C . PHE A 1 85 ? 11.553 -2.017 -33.062 1.00 95.69 85 PHE A C 1
ATOM 682 O O . PHE A 1 85 ? 12.110 -2.641 -33.967 1.00 95.69 85 PHE A O 1
ATOM 689 N N . ASN A 1 86 ? 10.746 -0.982 -33.312 1.00 96.06 86 ASN A N 1
ATOM 690 C CA . ASN A 1 86 ? 10.463 -0.504 -34.666 1.00 96.06 86 ASN A CA 1
ATOM 691 C C . ASN A 1 86 ? 11.720 0.056 -35.343 1.00 96.06 86 ASN A C 1
ATOM 693 O O . ASN A 1 86 ? 11.998 -0.294 -36.489 1.00 96.06 86 ASN A O 1
ATOM 697 N N . CYS A 1 87 ? 12.534 0.838 -34.628 1.00 96.31 87 CYS A N 1
ATOM 698 C CA . CYS A 1 87 ? 13.822 1.316 -35.137 1.00 96.31 87 CYS A CA 1
ATOM 699 C C . CYS A 1 87 ? 14.765 0.156 -35.498 1.00 96.31 87 CYS A C 1
ATOM 701 O O . CYS A 1 87 ? 15.391 0.170 -36.560 1.00 96.31 87 CYS A O 1
ATOM 703 N N . MET A 1 88 ? 14.843 -0.878 -34.654 1.00 95.81 88 MET A N 1
ATOM 704 C CA . MET A 1 88 ? 15.629 -2.088 -34.932 1.00 95.81 88 MET A CA 1
ATOM 705 C C . MET A 1 88 ? 15.139 -2.817 -36.189 1.00 95.81 88 MET A C 1
ATOM 707 O O . MET A 1 88 ? 15.959 -3.273 -36.984 1.00 95.81 88 MET A O 1
ATOM 711 N N . LYS A 1 89 ? 13.817 -2.894 -36.403 1.00 94.50 89 LYS A N 1
ATOM 712 C CA . LYS A 1 89 ? 13.231 -3.487 -37.615 1.00 94.50 89 LYS A CA 1
A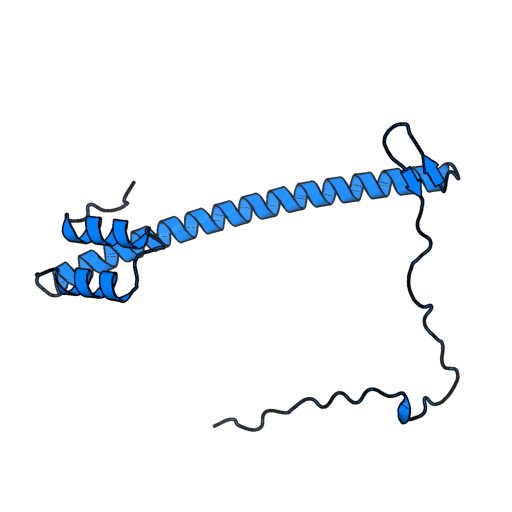TOM 713 C C . LYS A 1 89 ? 13.546 -2.682 -38.872 1.00 94.50 89 LYS A C 1
ATOM 715 O O . LYS A 1 89 ? 14.018 -3.266 -39.841 1.00 94.50 89 LYS A O 1
ATOM 720 N N . ILE A 1 90 ? 13.316 -1.369 -38.848 1.00 96.25 90 ILE A N 1
ATOM 721 C CA . ILE A 1 90 ? 13.536 -0.480 -40.004 1.00 96.25 90 ILE A CA 1
ATOM 722 C C . ILE A 1 90 ? 15.007 -0.498 -40.430 1.00 96.25 90 ILE A C 1
ATOM 724 O O . ILE A 1 90 ? 15.311 -0.550 -41.615 1.00 96.25 90 ILE A O 1
ATOM 728 N N . THR A 1 91 ? 15.925 -0.493 -39.463 1.00 96.06 91 THR A N 1
ATOM 729 C CA . THR A 1 91 ? 17.371 -0.501 -39.738 1.00 96.06 91 THR A CA 1
ATOM 730 C C . THR A 1 91 ? 17.947 -1.889 -40.017 1.00 96.06 91 THR A C 1
ATOM 732 O O . THR A 1 91 ? 19.136 -2.004 -40.306 1.00 96.06 91 THR A O 1
ATOM 735 N N . GLY A 1 92 ? 17.154 -2.957 -39.880 1.00 94.25 92 GLY A N 1
ATOM 736 C CA . GLY A 1 92 ? 17.620 -4.341 -40.004 1.00 94.25 92 GLY A CA 1
ATOM 737 C C . GLY A 1 92 ? 18.568 -4.808 -38.887 1.00 94.25 92 GLY A C 1
ATOM 738 O O . GLY A 1 92 ? 19.055 -5.940 -38.929 1.00 94.25 92 GLY A O 1
ATOM 739 N N . LYS A 1 93 ? 18.830 -3.985 -37.861 1.00 94.25 93 LYS A N 1
ATOM 740 C CA . LYS A 1 93 ? 19.706 -4.324 -36.726 1.00 94.25 93 LYS A CA 1
ATOM 741 C C . LYS A 1 93 ? 18.959 -5.171 -35.698 1.00 94.25 93 LYS A C 1
ATOM 743 O O . LYS A 1 93 ? 18.517 -4.688 -34.657 1.00 94.25 93 LYS A O 1
ATOM 748 N N . THR A 1 94 ? 18.831 -6.463 -35.985 1.00 91.81 94 THR A N 1
ATOM 749 C CA . THR A 1 94 ? 18.067 -7.412 -35.156 1.00 91.81 94 THR A CA 1
ATOM 750 C C . THR A 1 94 ? 18.754 -7.792 -33.840 1.00 91.81 94 THR A C 1
ATOM 752 O O . THR A 1 94 ? 18.070 -8.230 -32.914 1.00 91.81 94 THR A O 1
ATOM 755 N N . LYS A 1 95 ? 20.076 -7.597 -33.721 1.00 95.06 95 LYS A N 1
ATOM 756 C CA . LYS A 1 95 ? 20.859 -7.805 -32.494 1.00 95.06 95 LYS A CA 1
ATOM 757 C C . LYS A 1 95 ? 22.063 -6.864 -32.453 1.00 95.06 95 LYS A C 1
ATOM 759 O O . LYS A 1 95 ? 22.770 -6.744 -33.450 1.00 95.06 95 LYS A O 1
ATOM 764 N N . PHE A 1 96 ? 22.301 -6.215 -31.316 1.00 95.56 96 PHE A N 1
ATOM 765 C CA . PHE A 1 96 ? 23.485 -5.382 -31.085 1.00 95.56 96 PHE A CA 1
ATOM 766 C C . PHE A 1 96 ? 23.730 -5.167 -29.586 1.00 95.56 96 PHE A C 1
ATOM 768 O O . PHE A 1 96 ? 22.834 -5.353 -28.765 1.00 95.56 96 PHE A O 1
ATOM 775 N N . THR A 1 97 ? 24.939 -4.738 -29.237 1.00 96.38 97 THR A N 1
ATOM 776 C CA . THR A 1 97 ? 25.345 -4.428 -27.863 1.00 96.38 97 THR A CA 1
ATOM 777 C C . THR A 1 97 ? 25.941 -3.023 -27.826 1.00 96.38 97 THR A C 1
ATOM 779 O O . THR A 1 97 ? 26.593 -2.592 -28.775 1.00 96.38 97 THR A O 1
ATOM 782 N N . THR A 1 98 ? 25.665 -2.287 -26.757 1.00 95.44 98 THR A N 1
ATOM 783 C CA . THR A 1 98 ? 26.291 -1.007 -26.414 1.00 95.44 98 THR A CA 1
ATOM 784 C C . THR A 1 98 ? 27.265 -1.224 -25.260 1.00 95.44 98 THR A C 1
ATOM 786 O O . THR A 1 98 ? 27.385 -2.331 -24.743 1.00 95.44 98 THR A O 1
ATOM 789 N N . ASN A 1 99 ? 27.927 -0.162 -24.803 1.00 96.88 99 ASN A N 1
ATOM 790 C CA . ASN A 1 99 ? 28.817 -0.253 -23.646 1.00 96.88 99 ASN A CA 1
ATOM 791 C C . ASN A 1 99 ? 28.115 -0.767 -22.369 1.00 96.88 99 ASN A C 1
ATOM 793 O O . ASN A 1 99 ? 28.759 -1.347 -21.506 1.00 96.88 99 ASN A O 1
ATOM 797 N N . LEU A 1 100 ? 26.798 -0.550 -22.242 1.00 96.56 100 LEU A N 1
ATOM 798 C CA . LEU A 1 100 ? 26.049 -0.843 -21.014 1.00 96.56 100 LEU A CA 1
ATOM 799 C C . LEU A 1 100 ? 24.961 -1.912 -21.184 1.00 96.56 100 LEU A C 1
ATOM 801 O O . LEU A 1 100 ? 24.557 -2.526 -20.202 1.00 96.56 100 LEU A O 1
ATOM 805 N N . PHE A 1 101 ? 24.456 -2.137 -22.401 1.00 97.06 101 PHE A N 1
ATOM 806 C CA . PHE A 1 101 ? 23.267 -2.967 -22.620 1.00 97.06 101 PHE A CA 1
ATOM 807 C C . PHE A 1 101 ? 23.374 -3.814 -23.884 1.00 97.06 101 PHE A C 1
ATOM 809 O O . PHE A 1 101 ? 23.983 -3.413 -24.870 1.00 97.06 101 PHE A O 1
ATOM 816 N N . SER A 1 102 ? 22.712 -4.969 -23.885 1.00 96.19 102 SER A N 1
ATOM 817 C CA . SER A 1 102 ? 22.562 -5.818 -25.071 1.00 96.19 102 SER A CA 1
ATOM 818 C C . SER A 1 102 ? 21.103 -5.889 -25.500 1.00 96.19 102 SER A C 1
ATOM 820 O O . SER A 1 102 ? 20.207 -6.008 -24.667 1.00 96.19 102 SER A O 1
ATOM 822 N N . PHE A 1 103 ? 20.873 -5.852 -26.810 1.00 96.12 103 PHE A N 1
ATOM 823 C CA . PHE A 1 103 ? 19.550 -5.831 -27.415 1.00 96.12 103 PHE A CA 1
ATOM 824 C C . PHE A 1 103 ? 19.436 -6.912 -28.482 1.00 96.12 103 PHE A C 1
ATOM 826 O O . PHE A 1 103 ? 20.329 -7.108 -29.307 1.00 96.12 103 PHE A O 1
ATOM 833 N N . SER A 1 104 ? 18.296 -7.592 -28.503 1.00 94.94 104 SER A N 1
ATOM 834 C CA . SER A 1 104 ? 17.939 -8.529 -29.562 1.00 94.94 104 SER A CA 1
ATOM 835 C C . SER A 1 104 ? 16.431 -8.564 -29.744 1.00 94.94 104 SER A C 1
ATOM 8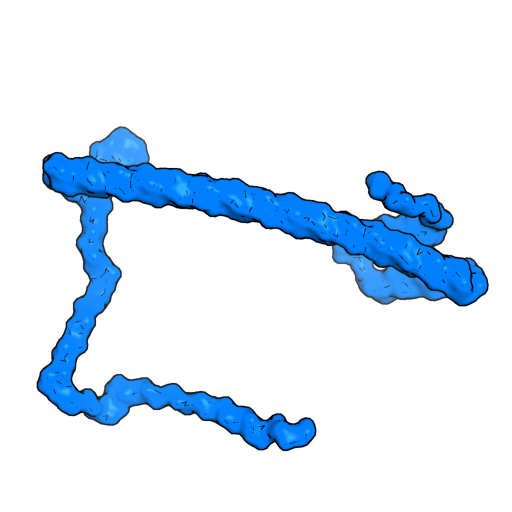37 O O . SER A 1 104 ? 15.695 -8.601 -28.757 1.00 94.94 104 SER A O 1
ATOM 839 N N . ILE A 1 105 ? 15.968 -8.615 -30.991 1.00 92.00 105 ILE A N 1
ATOM 840 C CA . ILE A 1 105 ? 14.576 -8.948 -31.290 1.00 92.00 105 ILE A CA 1
ATOM 841 C C . ILE A 1 105 ? 14.389 -10.442 -31.027 1.00 92.00 105 ILE A C 1
ATOM 843 O O . ILE A 1 105 ? 15.004 -11.281 -31.687 1.00 92.00 105 ILE A O 1
ATOM 847 N N . ALA A 1 106 ? 13.536 -10.776 -30.061 1.00 86.06 106 ALA A N 1
ATOM 848 C CA . ALA A 1 106 ? 13.138 -12.155 -29.840 1.00 86.06 106 ALA A CA 1
ATOM 849 C C . ALA A 1 106 ? 12.349 -12.666 -31.054 1.00 86.06 106 ALA A C 1
ATOM 851 O O . ALA A 1 106 ? 11.451 -11.987 -31.558 1.00 86.06 106 ALA A O 1
ATOM 852 N N . LYS A 1 107 ? 12.662 -13.882 -31.507 1.00 79.19 107 LYS A N 1
ATOM 853 C CA . LYS A 1 107 ? 11.732 -14.642 -32.350 1.00 79.19 107 LYS A CA 1
ATOM 854 C C . LYS A 1 107 ? 10.508 -14.967 -31.490 1.00 79.19 107 LYS A C 1
ATOM 856 O O . LYS A 1 107 ? 10.671 -15.182 -30.291 1.00 79.19 107 LYS A O 1
ATOM 861 N N . ASN A 1 108 ? 9.311 -14.982 -32.076 1.00 70.88 108 ASN A N 1
ATOM 862 C CA . ASN A 1 108 ? 8.086 -15.329 -31.351 1.00 70.88 108 ASN A CA 1
ATOM 863 C C . ASN A 1 108 ? 8.304 -16.648 -30.591 1.00 70.88 108 ASN A C 1
ATOM 865 O O . ASN A 1 108 ? 8.512 -17.693 -31.203 1.00 70.88 108 ASN A O 1
ATOM 869 N N . GLY A 1 109 ? 8.341 -16.568 -29.261 1.00 58.50 109 GLY A N 1
ATOM 870 C CA . GLY A 1 109 ? 8.557 -17.707 -28.382 1.00 58.50 109 GLY A CA 1
ATOM 871 C C . GLY A 1 109 ? 7.218 -18.323 -28.008 1.00 58.50 109 GLY A C 1
ATOM 872 O O . GLY A 1 109 ? 6.410 -17.688 -27.339 1.00 58.50 109 GLY A O 1
ATOM 873 N N . GLY A 1 110 ? 6.992 -19.551 -28.456 1.00 62.47 110 GLY A N 1
ATOM 874 C CA . GLY A 1 110 ? 5.805 -20.350 -28.173 1.00 62.47 110 GLY A CA 1
ATOM 875 C C . GLY A 1 110 ? 5.844 -21.614 -29.023 1.00 62.47 110 GLY A C 1
ATOM 876 O O . GLY A 1 110 ? 6.387 -21.592 -30.128 1.00 62.47 110 GLY A O 1
ATOM 877 N N . LYS A 1 111 ? 5.305 -22.731 -28.517 1.00 61.84 111 LYS A N 1
ATOM 878 C CA . LYS A 1 111 ? 5.076 -23.901 -29.374 1.00 61.84 111 LYS A CA 1
ATOM 879 C C . LYS A 1 111 ? 4.133 -23.453 -30.491 1.00 61.84 111 LYS A C 1
ATOM 881 O O . LYS A 1 111 ? 3.065 -22.920 -30.199 1.00 61.84 111 LYS A O 1
ATOM 886 N N . GLN A 1 112 ? 4.549 -23.622 -31.744 1.00 60.62 112 GLN A N 1
ATOM 887 C CA . GLN A 1 112 ? 3.661 -23.448 -32.889 1.00 60.62 112 GLN A CA 1
ATOM 888 C C . GLN A 1 112 ? 2.407 -24.296 -32.641 1.00 60.62 112 GLN A C 1
ATOM 890 O O . GLN A 1 112 ? 2.530 -25.432 -32.175 1.00 60.62 112 GLN A O 1
ATOM 895 N N . ALA A 1 113 ? 1.218 -23.735 -32.872 1.00 61.81 113 ALA A N 1
ATOM 896 C CA . ALA A 1 113 ? -0.015 -24.501 -32.756 1.00 61.81 113 ALA A CA 1
ATOM 897 C C . ALA A 1 113 ? 0.106 -25.734 -33.663 1.00 61.81 113 ALA A C 1
ATOM 899 O O . ALA A 1 113 ? 0.376 -25.589 -34.856 1.00 61.81 113 ALA A O 1
ATOM 900 N N . LEU A 1 114 ? -0.017 -26.934 -33.087 1.00 67.75 114 LEU A N 1
ATOM 901 C CA . LEU A 1 114 ? -0.136 -28.150 -33.880 1.00 67.75 114 LEU A CA 1
ATOM 902 C C . LEU A 1 114 ? -1.503 -28.096 -34.562 1.00 67.75 114 LEU A C 1
ATOM 904 O O . LEU A 1 114 ? -2.528 -28.138 -33.882 1.00 67.75 114 LEU A O 1
ATOM 908 N N . THR A 1 115 ? -1.518 -27.996 -35.885 1.00 67.44 115 THR A N 1
ATOM 909 C CA . THR A 1 115 ? -2.708 -28.330 -36.664 1.00 67.44 115 THR A CA 1
ATOM 910 C C . THR A 1 115 ? -2.844 -29.848 -36.611 1.00 67.44 115 THR A C 1
ATOM 912 O O . THR A 1 115 ? -1.936 -30.557 -37.041 1.00 67.44 115 THR A O 1
ATOM 915 N N . ILE A 1 116 ? -3.913 -30.353 -35.995 1.00 70.94 116 ILE A N 1
ATOM 916 C CA . ILE A 1 116 ? -4.215 -31.785 -36.014 1.00 70.94 116 ILE A CA 1
ATOM 917 C C . ILE A 1 116 ? -5.175 -32.004 -37.177 1.00 70.94 116 ILE A C 1
ATOM 919 O O . ILE A 1 116 ? -6.362 -31.706 -37.069 1.00 70.94 116 ILE A O 1
ATOM 923 N N . ASP A 1 117 ? -4.645 -32.501 -38.289 1.00 61.53 117 ASP A N 1
ATOM 924 C CA . ASP A 1 117 ? -5.443 -32.936 -39.432 1.00 61.53 117 ASP A CA 1
ATOM 925 C C . ASP A 1 117 ? -5.954 -34.362 -39.149 1.00 61.53 117 ASP A C 1
ATOM 927 O O . ASP A 1 117 ? -5.423 -35.346 -39.661 1.00 61.53 117 ASP A O 1
ATOM 931 N N . GLY A 1 118 ? -6.926 -34.495 -38.238 1.00 72.62 118 GLY A N 1
ATOM 932 C CA . GLY A 1 118 ? -7.520 -35.785 -37.869 1.00 72.62 118 GLY A CA 1
ATOM 933 C C . GLY A 1 118 ? -8.169 -35.815 -36.483 1.00 72.62 118 GLY A C 1
ATOM 934 O O . GLY A 1 118 ? -8.110 -34.848 -35.723 1.00 72.62 118 GLY A O 1
ATOM 935 N N . ASP A 1 119 ? -8.787 -36.947 -36.144 1.00 76.81 119 ASP A N 1
ATOM 936 C CA . ASP A 1 119 ? -9.366 -37.159 -34.818 1.00 76.81 119 ASP A CA 1
ATOM 937 C C . ASP A 1 119 ? -8.266 -37.312 -33.761 1.00 76.81 119 ASP A C 1
ATOM 939 O O . ASP A 1 119 ? -7.371 -38.150 -33.871 1.00 76.81 119 ASP A O 1
ATOM 943 N N . VAL A 1 120 ? -8.341 -36.496 -32.708 1.00 75.00 120 VAL A N 1
ATOM 944 C CA . VAL A 1 120 ? -7.437 -36.588 -31.554 1.00 75.00 120 VAL A CA 1
ATOM 945 C C . VAL A 1 120 ? -7.795 -37.842 -30.747 1.00 75.00 120 VAL A C 1
ATOM 947 O O . VAL A 1 120 ? -8.945 -37.937 -30.304 1.00 75.00 120 VAL A O 1
ATOM 950 N N . PRO A 1 121 ? -6.855 -38.776 -30.497 1.00 79.94 121 PRO A N 1
ATOM 951 C CA . PRO A 1 121 ? -7.098 -39.914 -29.614 1.00 79.94 121 PRO A CA 1
ATOM 952 C C . PRO A 1 121 ? -7.547 -39.466 -28.215 1.00 79.94 121 PRO A C 1
ATOM 954 O O . PRO A 1 121 ? -7.056 -38.465 -27.690 1.00 79.94 121 PRO A O 1
ATOM 957 N N . GLU A 1 122 ? -8.469 -40.210 -27.594 1.00 74.62 122 GLU A N 1
ATOM 958 C CA . GLU A 1 122 ? -9.031 -39.874 -26.270 1.00 74.62 122 GLU A CA 1
ATOM 959 C C . GLU A 1 122 ? -7.957 -39.717 -25.181 1.00 74.62 122 GLU A C 1
ATOM 961 O O . GLU A 1 122 ? -8.077 -38.862 -24.309 1.00 74.62 122 GLU A O 1
ATOM 966 N N . GLU A 1 123 ? -6.856 -40.463 -25.281 1.00 74.25 123 GLU A N 1
ATOM 967 C CA . GLU A 1 123 ? -5.701 -40.386 -24.374 1.00 74.25 123 GLU A CA 1
ATOM 968 C C . GLU A 1 123 ? -5.007 -39.009 -24.342 1.00 74.25 123 GLU A C 1
ATOM 970 O O . GLU A 1 123 ? -4.331 -38.682 -23.365 1.00 74.25 123 GLU A O 1
ATOM 975 N N . TYR A 1 124 ? -5.211 -38.167 -25.362 1.00 73.12 124 TYR A N 1
ATOM 976 C CA . TYR A 1 124 ? -4.663 -36.807 -25.429 1.00 73.12 124 TYR A CA 1
ATOM 977 C C . TYR A 1 124 ? -5.704 -35.711 -25.137 1.00 73.12 124 TYR A C 1
ATOM 979 O O . TYR A 1 124 ? -5.366 -34.521 -25.156 1.00 73.12 124 TYR A O 1
ATOM 987 N N . LYS A 1 125 ? -6.960 -36.072 -24.830 1.00 75.75 125 LYS A N 1
ATOM 988 C CA . LYS A 1 125 ? -8.018 -35.117 -24.463 1.00 75.75 125 LYS A CA 1
ATOM 989 C C . LYS A 1 125 ? -8.026 -34.894 -22.948 1.00 75.75 125 LYS A C 1
ATOM 991 O O . LYS A 1 125 ? -8.268 -35.802 -22.161 1.00 75.75 125 LYS A O 1
ATOM 996 N N . LYS A 1 126 ? -7.800 -33.651 -22.506 1.00 72.19 126 LYS A N 1
ATOM 997 C CA . LYS A 1 126 ? -7.995 -33.282 -21.092 1.00 72.19 126 LYS A CA 1
ATOM 998 C C . LYS A 1 126 ? -9.490 -33.256 -20.761 1.00 72.19 126 LYS A C 1
ATOM 1000 O O . LYS A 1 126 ? -10.205 -32.386 -21.253 1.00 72.19 126 LYS A O 1
ATOM 1005 N N . GLN A 1 127 ? -9.950 -34.144 -19.880 1.00 62.78 127 GLN A N 1
ATOM 1006 C CA . GLN A 1 127 ? -11.278 -34.035 -19.268 1.00 62.78 127 GLN A CA 1
ATOM 1007 C C . GLN A 1 127 ? -11.263 -32.991 -18.144 1.00 62.78 127 GLN A C 1
ATOM 1009 O O . GLN A 1 127 ? -10.592 -33.158 -17.129 1.00 62.78 127 GLN A O 1
ATOM 1014 N N . ASN A 1 128 ? -12.033 -31.914 -18.311 1.00 51.16 128 ASN A N 1
ATOM 1015 C CA . ASN A 1 128 ? -12.369 -31.001 -17.219 1.00 51.16 128 ASN A CA 1
ATOM 1016 C C . ASN A 1 128 ? -13.617 -31.532 -16.502 1.00 51.16 128 ASN A C 1
ATOM 1018 O O . ASN A 1 128 ? -14.733 -31.348 -16.988 1.00 51.16 128 ASN A O 1
ATOM 1022 N N . LEU A 1 129 ? -13.448 -32.172 -15.342 1.00 56.16 129 LEU A N 1
ATOM 1023 C CA . LEU A 1 129 ? -14.570 -32.497 -14.459 1.00 56.16 129 LEU A CA 1
ATOM 1024 C C . LEU A 1 129 ? -14.937 -31.257 -13.635 1.00 56.16 129 LEU A C 1
ATOM 1026 O O . LEU A 1 129 ? -14.395 -31.016 -12.559 1.00 56.16 129 LEU A O 1
ATOM 1030 N N . GLY A 1 130 ? -15.867 -30.453 -14.150 1.00 46.66 130 GLY A N 1
ATOM 1031 C CA . GLY A 1 130 ? -16.524 -29.416 -13.360 1.00 46.66 130 GLY A CA 1
ATOM 1032 C C . GLY A 1 130 ? -17.476 -30.053 -12.346 1.00 46.66 130 GLY A C 1
ATOM 1033 O O . GLY A 1 130 ? -18.496 -30.623 -12.732 1.00 46.66 130 GLY A O 1
ATOM 1034 N N . LEU A 1 131 ? -17.161 -29.951 -11.054 1.00 55.72 131 LEU A N 1
ATOM 1035 C CA . LEU A 1 131 ? -18.087 -30.285 -9.969 1.00 55.72 131 LEU A CA 1
ATOM 1036 C C . LEU A 1 131 ? -19.296 -29.339 -10.036 1.00 55.72 131 LEU A C 1
ATOM 1038 O O . LEU A 1 131 ? -19.196 -28.163 -9.692 1.00 55.72 131 LEU A O 1
ATOM 1042 N N . GLN A 1 132 ? -20.453 -29.841 -10.476 1.00 48.72 132 GLN A N 1
ATOM 1043 C CA . GLN A 1 132 ? -21.712 -29.120 -10.302 1.00 48.72 132 GLN A CA 1
ATOM 1044 C C . GLN A 1 132 ? -22.150 -29.253 -8.842 1.00 48.72 132 GLN A C 1
ATOM 1046 O O . GLN A 1 132 ? -22.648 -30.300 -8.428 1.00 48.72 132 GLN A O 1
ATOM 1051 N N . ASN A 1 133 ? -21.962 -28.189 -8.058 1.00 45.09 133 ASN A N 1
ATOM 1052 C CA . ASN A 1 133 ? -22.496 -28.083 -6.702 1.00 45.09 133 ASN A CA 1
ATOM 1053 C C . ASN A 1 133 ? -24.034 -28.132 -6.746 1.00 45.09 133 ASN A C 1
ATOM 1055 O O . ASN A 1 133 ? -24.705 -27.124 -6.960 1.00 45.09 133 ASN A O 1
ATOM 1059 N N . LYS A 1 134 ? -24.600 -29.326 -6.548 1.00 52.16 134 LYS A N 1
ATOM 1060 C CA . LYS A 1 134 ? -26.035 -29.558 -6.351 1.00 52.16 134 LYS A CA 1
ATOM 1061 C C . LYS A 1 134 ? -26.384 -29.533 -4.864 1.00 52.16 134 LYS A C 1
ATOM 1063 O O . LYS A 1 134 ? -26.804 -30.549 -4.336 1.00 52.16 134 LYS A O 1
ATOM 1068 N N . TYR A 1 135 ? -26.269 -28.386 -4.205 1.00 42.88 135 TYR A N 1
ATOM 1069 C CA . TYR A 1 135 ? -27.042 -28.136 -2.984 1.00 42.88 135 TYR A CA 1
ATOM 1070 C C . TYR A 1 135 ? -27.455 -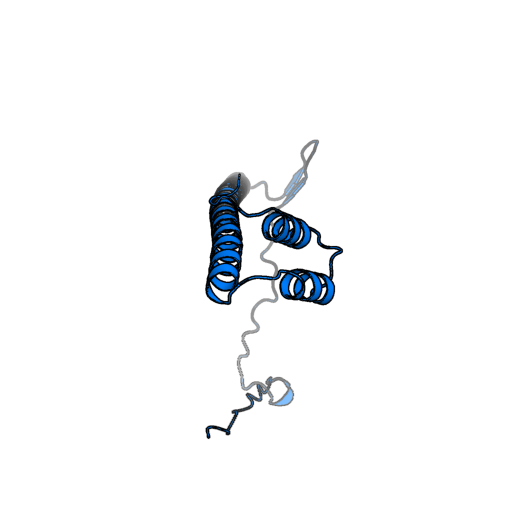26.669 -2.945 1.00 42.88 135 TYR A C 1
ATOM 1072 O O . TYR A 1 135 ? -26.702 -25.792 -2.539 1.00 42.88 135 TYR A O 1
ATOM 1080 N N . LYS A 1 136 ? -28.678 -26.427 -3.417 1.00 42.25 136 LYS A N 1
ATOM 1081 C CA . LYS A 1 136 ? -29.469 -25.247 -3.088 1.00 42.25 136 LYS A CA 1
ATOM 1082 C C . LYS A 1 136 ? -30.563 -25.741 -2.141 1.00 42.25 136 LYS A C 1
ATOM 1084 O O . LYS A 1 136 ? -31.452 -26.476 -2.573 1.00 42.25 136 LYS A O 1
ATOM 1089 N N . ARG A 1 137 ? -30.447 -25.401 -0.864 1.00 44.16 137 ARG A N 1
ATOM 1090 C CA . ARG A 1 137 ? -31.558 -25.285 0.080 1.00 44.16 137 ARG A CA 1
ATOM 1091 C C . ARG A 1 137 ? -31.352 -23.988 0.833 1.00 44.16 137 ARG A C 1
ATOM 1093 O O . ARG A 1 137 ? -30.187 -23.744 1.207 1.00 44.16 137 ARG A O 1
#

Sequence (137 aa):
MNIYELTGNYEHLLNMLYDEDVDEKALLDTLESIEGDIEDKADGYAKIIKELETQSNARKEEAKRLTQSAKTIDNRIKMLKSNLFNCMKITGKTKFTTNLFSFSIAKNGGKQALTIDGDVPEEYKKQNLGLQNKYKR

pLDDT: mean 85.76, std 14.83, range [42.25, 98.5]